Protein AF-A0A1L5F890-F1 (afdb_monomer)

Solvent-accessible surface area (backbone atoms only — not comparable to full-atom values): 4530 Å² total; per-residue (Å²): 133,62,91,62,79,83,54,51,74,67,57,52,53,54,50,53,50,53,51,52,53,67,73,44,62,96,53,53,72,67,58,43,47,55,52,50,52,51,53,51,52,53,53,52,50,54,52,52,51,52,52,50,53,52,52,53,51,54,52,51,53,51,52,52,53,50,53,53,51,53,53,52,56,55,61,76,72,108

Organism: Clostridium kluyveri (NCBI:txid1534)

pLDDT: mean 94.88, std 7.6, range [54.12, 98.62]

Sequence (78 aa):
MSLFDSITPKDLSILANLIALALTEGKSSDENNVLGNFLTAVSSNILNIASQQENLKSSEEKKNQIKDLQNQIKDLKK

Radius of gyration: 22.84 Å; Cα contacts (8 Å, |Δi|>4): 3; chains: 1; bounding box: 41×23×67 Å

Secondary structure (DSSP, 8-state):
--TTTTS-HHHHHHHHHHHHHHHHTT--HHHHHHHHHHHHHHHHHHHHHHHHHHHHHHHHHHHHHHHHHHHHHHHHT-

Foldseek 3Di:
DDPCPPADPVNVVVVVVVVLCVVCPPHDPVVSVVVVVVVVVVVVVVVVVVVVVVVVVVVVVVVVVVVVVVVVVVVVVD

Mean predicted aligned error: 5.16 Å

Structure (mmCIF, N/CA/C/O backbone):
data_AF-A0A1L5F890-F1
#
_entry.id   AF-A0A1L5F890-F1
#
loop_
_atom_site.group_PDB
_atom_site.id
_atom_site.type_symbol
_atom_site.label_atom_id
_atom_site.label_alt_id
_atom_site.label_comp_id
_atom_site.label_asym_id
_atom_site.label_entity_id
_atom_site.label_seq_id
_atom_site.pdbx_PDB_ins_code
_atom_site.Cartn_x
_atom_site.Cartn_y
_atom_site.Cartn_z
_atom_site.occupancy
_atom_site.B_iso_or_equiv
_atom_site.auth_seq_id
_atom_site.auth_comp_id
_atom_site.auth_asym_id
_atom_site.auth_atom_id
_atom_site.pdbx_PDB_model_num
ATOM 1 N N . MET A 1 1 ? -8.002 15.392 3.611 1.00 54.12 1 MET A N 1
ATOM 2 C CA . MET A 1 1 ? -8.264 14.814 2.284 1.00 54.12 1 MET A CA 1
ATOM 3 C C . MET A 1 1 ? -6.912 14.451 1.710 1.00 54.12 1 MET A C 1
ATOM 5 O O . MET A 1 1 ? -6.062 15.332 1.606 1.00 54.12 1 MET A O 1
ATOM 9 N N . SER A 1 2 ? -6.648 13.161 1.538 1.00 74.62 2 SER A N 1
ATOM 10 C CA . SER A 1 2 ? -5.395 12.686 0.962 1.00 74.62 2 SER A CA 1
ATOM 11 C C . SER A 1 2 ? -5.339 13.055 -0.522 1.00 74.62 2 SER A C 1
ATOM 13 O O . SER A 1 2 ? -6.375 13.241 -1.160 1.00 74.62 2 SER A O 1
ATOM 15 N N . LEU A 1 3 ? -4.130 13.141 -1.078 1.00 69.12 3 LEU A N 1
ATOM 16 C CA . LEU A 1 3 ? -3.914 13.393 -2.507 1.00 69.12 3 LEU A CA 1
ATOM 17 C C . LEU A 1 3 ? -4.625 12.357 -3.404 1.00 69.12 3 LEU A C 1
ATOM 19 O O . LEU A 1 3 ? -4.924 12.642 -4.557 1.00 69.12 3 LEU A O 1
ATOM 23 N N . PHE A 1 4 ? -4.903 11.164 -2.871 1.00 74.38 4 PHE A N 1
ATOM 24 C CA . PHE A 1 4 ? -5.513 10.057 -3.600 1.00 74.38 4 PHE A CA 1
ATOM 25 C C . PHE A 1 4 ? -7.042 10.015 -3.492 1.00 74.38 4 PHE A C 1
ATOM 27 O O . PHE A 1 4 ? -7.670 9.289 -4.255 1.00 74.38 4 PHE A O 1
ATOM 34 N N . ASP A 1 5 ? -7.656 10.810 -2.607 1.00 77.81 5 ASP A N 1
ATOM 35 C CA . ASP A 1 5 ? -9.113 10.784 -2.386 1.00 77.81 5 ASP A CA 1
ATOM 36 C C . ASP A 1 5 ? -9.903 11.302 -3.607 1.00 77.81 5 ASP A C 1
ATOM 38 O O . ASP A 1 5 ? -11.100 11.051 -3.726 1.00 77.81 5 ASP A O 1
ATOM 42 N N . SER A 1 6 ? -9.249 12.041 -4.510 1.00 82.69 6 SER A N 1
ATOM 43 C CA . SER A 1 6 ? -9.848 12.641 -5.710 1.00 82.69 6 SER A CA 1
ATOM 44 C C . SER A 1 6 ? -9.526 11.906 -7.017 1.00 82.69 6 SER A C 1
ATOM 46 O O . SER A 1 6 ? -10.019 12.316 -8.067 1.00 82.69 6 SER A O 1
ATOM 48 N N . ILE A 1 7 ? -8.713 10.844 -6.981 1.00 89.19 7 ILE A N 1
ATOM 49 C CA . ILE A 1 7 ? -8.273 10.112 -8.176 1.00 89.19 7 ILE A CA 1
ATOM 50 C C . ILE A 1 7 ? -9.014 8.777 -8.245 1.00 89.19 7 ILE A C 1
ATOM 52 O O . ILE A 1 7 ? -8.995 7.993 -7.297 1.00 89.19 7 ILE A O 1
ATOM 56 N N . THR A 1 8 ? -9.665 8.485 -9.373 1.00 91.38 8 THR A N 1
ATOM 57 C CA . THR A 1 8 ? -10.391 7.217 -9.514 1.00 91.38 8 THR A CA 1
ATOM 58 C C . THR A 1 8 ? -9.425 6.039 -9.716 1.00 91.38 8 THR A C 1
ATOM 60 O O . THR A 1 8 ? -8.313 6.222 -10.219 1.00 91.38 8 THR A O 1
ATOM 63 N N . PRO A 1 9 ? -9.840 4.791 -9.423 1.00 90.62 9 PRO A N 1
ATOM 64 C CA . PRO A 1 9 ? -9.030 3.610 -9.733 1.00 90.62 9 PRO A CA 1
ATOM 65 C C . PRO A 1 9 ? -8.632 3.510 -11.214 1.00 90.62 9 PRO A C 1
ATOM 67 O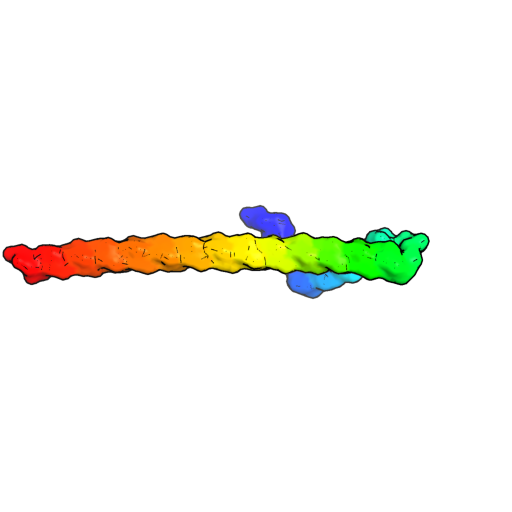 O . PRO A 1 9 ? -7.543 3.036 -11.537 1.00 90.62 9 PRO A O 1
ATOM 70 N N . LYS A 1 10 ? -9.494 3.990 -12.122 1.00 93.31 10 LYS A N 1
ATOM 71 C CA . LYS A 1 10 ? -9.200 4.052 -13.558 1.00 93.31 10 LYS A CA 1
ATOM 72 C C . LYS A 1 10 ? -8.048 5.014 -13.843 1.00 93.31 10 LYS A C 1
ATOM 74 O O . LYS A 1 10 ? -7.128 4.651 -14.572 1.00 93.31 10 LYS A O 1
ATOM 79 N N . ASP A 1 11 ? -8.080 6.205 -13.254 1.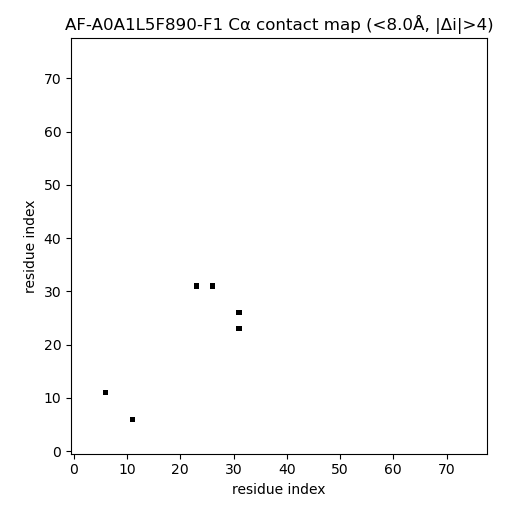00 93.50 11 ASP A N 1
ATOM 80 C CA . ASP A 1 11 ? -7.036 7.215 -13.449 1.00 93.50 11 ASP A CA 1
ATOM 81 C C . ASP A 1 11 ? -5.695 6.737 -12.880 1.00 93.50 11 ASP A C 1
ATOM 83 O O . ASP A 1 11 ? -4.662 6.874 -13.535 1.00 93.50 11 ASP A O 1
ATOM 87 N N . LEU A 1 12 ? -5.707 6.077 -11.716 1.00 92.44 12 LEU A N 1
ATOM 88 C CA . LEU A 1 12 ? -4.512 5.446 -11.146 1.00 92.44 12 LEU A CA 1
ATOM 89 C C . LEU A 1 12 ? -3.939 4.357 -12.056 1.00 92.44 12 LEU A C 1
ATOM 91 O O . LEU A 1 12 ? -2.724 4.279 -12.221 1.00 92.44 12 LEU A O 1
ATOM 95 N N . SER A 1 13 ? -4.790 3.536 -12.675 1.00 93.94 13 SER A N 1
ATOM 96 C CA . SER A 1 13 ? -4.341 2.506 -13.617 1.00 93.94 13 SER A CA 1
ATOM 97 C C . SER A 1 13 ? -3.684 3.115 -14.859 1.00 93.94 13 SER A C 1
ATOM 99 O O . SER A 1 13 ? -2.637 2.641 -15.303 1.00 93.94 13 SER A O 1
ATOM 101 N N . ILE A 1 14 ? -4.248 4.202 -15.393 1.00 96.19 14 ILE A N 1
ATOM 102 C CA . ILE A 1 14 ? -3.653 4.934 -16.517 1.00 96.19 14 ILE A CA 1
ATOM 103 C C . ILE A 1 14 ? -2.290 5.507 -16.109 1.00 96.19 14 ILE A C 1
ATOM 105 O O . ILE A 1 14 ? -1.304 5.293 -16.811 1.00 96.19 14 ILE A O 1
ATOM 109 N N . LEU A 1 15 ? -2.206 6.169 -14.953 1.00 94.94 15 LEU A N 1
ATOM 110 C CA . LEU A 1 15 ? -0.954 6.727 -14.437 1.00 94.94 15 LEU A CA 1
ATOM 111 C C . LEU A 1 15 ? 0.115 5.652 -14.211 1.00 94.94 15 LEU A C 1
ATOM 113 O O . LEU A 1 15 ? 1.265 5.859 -14.589 1.00 94.94 15 LEU A O 1
ATOM 117 N N . ALA A 1 16 ? -0.250 4.493 -13.657 1.00 94.81 16 ALA A N 1
ATOM 118 C CA . ALA A 1 16 ? 0.682 3.386 -13.449 1.00 94.81 16 ALA A CA 1
ATOM 119 C C . ALA A 1 16 ? 1.297 2.898 -14.771 1.00 94.81 16 ALA A C 1
ATOM 121 O O . ALA A 1 16 ? 2.502 2.661 -14.834 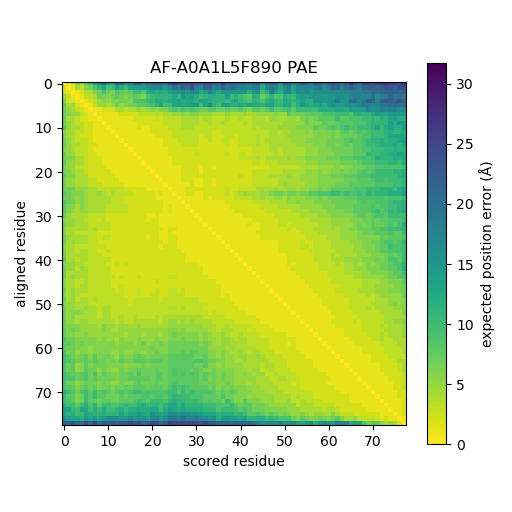1.00 94.81 16 ALA A O 1
ATOM 122 N N . ASN A 1 17 ? 0.496 2.814 -15.839 1.00 96.19 17 ASN A N 1
ATOM 123 C CA . ASN A 1 17 ? 0.992 2.462 -17.171 1.00 96.19 17 ASN A CA 1
ATOM 124 C C . ASN A 1 17 ? 1.936 3.531 -17.735 1.00 96.19 17 ASN A C 1
ATOM 126 O O . ASN A 1 17 ? 2.998 3.190 -18.249 1.00 96.19 17 ASN A O 1
ATOM 130 N N . LEU A 1 18 ? 1.589 4.817 -17.610 1.00 97.81 18 LEU A N 1
ATOM 131 C CA . LEU A 1 18 ? 2.453 5.913 -18.068 1.00 97.81 18 LEU A CA 1
ATOM 132 C C . LEU A 1 18 ? 3.802 5.914 -17.339 1.00 97.81 18 LEU A C 1
ATOM 134 O O . LEU A 1 18 ? 4.845 6.059 -17.972 1.00 97.81 18 LEU A O 1
ATOM 138 N N . ILE A 1 19 ? 3.787 5.700 -16.022 1.00 96.38 19 ILE A N 1
ATOM 139 C CA . ILE A 1 19 ? 5.001 5.591 -15.209 1.00 96.38 19 ILE A CA 1
ATOM 140 C C . ILE A 1 19 ? 5.821 4.369 -15.635 1.00 96.38 19 ILE A C 1
ATOM 142 O O . ILE A 1 19 ? 7.027 4.493 -15.810 1.00 96.38 19 ILE A O 1
ATOM 146 N N . ALA A 1 20 ? 5.195 3.208 -15.847 1.00 97.25 20 ALA A N 1
ATOM 147 C CA . ALA A 1 20 ? 5.903 2.008 -16.291 1.00 97.25 20 ALA A CA 1
ATOM 148 C C . ALA A 1 20 ? 6.587 2.216 -17.651 1.00 97.25 20 ALA A C 1
ATOM 150 O O . ALA A 1 20 ? 7.760 1.878 -17.796 1.00 97.25 20 ALA A O 1
ATOM 151 N N . LEU A 1 21 ? 5.899 2.824 -18.622 1.00 97.69 21 LEU A N 1
ATOM 152 C CA . LEU A 1 21 ? 6.480 3.156 -19.927 1.00 97.69 21 LEU A CA 1
ATOM 153 C C . LEU A 1 21 ? 7.672 4.112 -19.787 1.00 97.69 21 LEU A C 1
ATOM 155 O O . LEU A 1 21 ? 8.744 3.823 -20.306 1.00 97.69 21 LEU A O 1
ATOM 159 N N . ALA A 1 22 ? 7.516 5.197 -19.024 1.00 97.69 22 ALA A N 1
ATOM 160 C CA . ALA A 1 22 ? 8.582 6.177 -18.817 1.00 97.69 22 ALA A CA 1
ATOM 161 C C . ALA A 1 22 ? 9.796 5.596 -18.068 1.00 97.69 22 ALA A C 1
ATOM 163 O O . ALA A 1 22 ? 10.937 5.928 -18.372 1.00 97.69 22 ALA A O 1
ATOM 164 N N . LEU A 1 23 ? 9.572 4.716 -17.088 1.00 96.69 23 LEU A N 1
ATOM 165 C CA . LEU A 1 23 ? 10.648 4.103 -16.305 1.00 96.69 23 LEU A CA 1
ATOM 166 C C . LEU A 1 23 ? 11.421 3.025 -17.072 1.00 96.69 23 LEU A C 1
ATOM 168 O O . LEU A 1 23 ? 12.569 2.752 -16.721 1.00 96.69 23 LEU A O 1
ATOM 172 N N . THR A 1 24 ? 10.798 2.395 -18.069 1.00 97.94 24 THR A N 1
ATOM 173 C CA . THR A 1 24 ? 11.374 1.264 -18.819 1.00 97.94 24 THR A CA 1
ATOM 174 C C . THR A 1 24 ? 11.968 1.670 -20.169 1.00 97.94 24 THR A C 1
ATOM 176 O O . THR A 1 24 ? 12.658 0.865 -20.800 1.00 97.94 24 THR A O 1
ATOM 179 N N . GLU A 1 25 ? 11.746 2.911 -20.611 1.00 97.50 25 GLU A N 1
ATOM 180 C CA . GLU A 1 25 ? 12.245 3.429 -21.885 1.00 97.50 25 GLU A CA 1
ATOM 181 C C . GLU A 1 25 ? 13.776 3.325 -21.989 1.00 97.50 25 GLU A C 1
ATOM 183 O O . GLU A 1 25 ? 14.520 3.723 -21.091 1.00 97.50 25 GLU A O 1
ATOM 188 N N . GLY A 1 26 ? 14.253 2.755 -23.100 1.00 97.81 26 GLY A N 1
ATOM 189 C CA . GLY A 1 26 ? 15.682 2.594 -23.387 1.00 97.81 26 GLY A CA 1
ATOM 190 C C . GLY A 1 26 ? 16.418 1.552 -22.533 1.00 97.81 26 GLY A C 1
ATOM 191 O O . GLY A 1 26 ? 17.624 1.393 -22.706 1.00 97.81 26 GLY A O 1
ATOM 192 N N . LYS A 1 27 ? 15.727 0.837 -21.634 1.00 97.75 27 LYS A N 1
ATOM 193 C CA . LYS A 1 27 ? 16.316 -0.203 -20.778 1.00 97.75 27 LYS A CA 1
ATOM 194 C C . LYS A 1 27 ? 16.258 -1.582 -21.419 1.00 97.75 27 LYS A C 1
ATOM 196 O O . LYS A 1 27 ? 15.319 -1.922 -22.139 1.00 97.75 27 LYS A O 1
ATOM 201 N N . SER A 1 28 ? 17.246 -2.408 -21.097 1.00 98.56 28 SER A N 1
ATOM 202 C CA . SER A 1 28 ? 17.231 -3.830 -21.429 1.00 98.56 28 SER A CA 1
ATOM 203 C C . SER A 1 28 ? 16.169 -4.598 -20.630 1.00 98.56 28 SER A C 1
ATOM 205 O O . SER A 1 28 ? 15.657 -4.138 -19.605 1.00 98.56 28 SER A O 1
ATOM 207 N N . SER A 1 29 ? 15.856 -5.815 -21.083 1.00 98.19 29 SER A N 1
ATOM 208 C CA . SE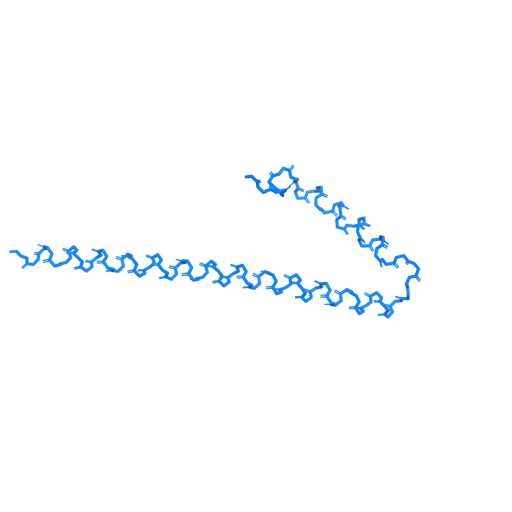R A 1 29 ? 14.940 -6.709 -20.364 1.00 98.19 29 SER A CA 1
ATOM 209 C C . SER A 1 29 ? 15.435 -7.034 -18.950 1.00 98.19 29 SER A C 1
ATOM 211 O O . SER A 1 29 ? 14.624 -7.112 -18.029 1.00 98.19 29 SER A O 1
ATOM 213 N N . ASP A 1 30 ? 16.747 -7.190 -18.763 1.00 98.62 30 ASP A N 1
ATOM 214 C CA . ASP A 1 30 ? 17.334 -7.527 -17.462 1.00 98.62 30 ASP A CA 1
ATOM 215 C C . ASP A 1 30 ? 17.231 -6.354 -16.482 1.00 98.62 30 ASP A C 1
ATOM 217 O O . ASP A 1 30 ? 16.819 -6.530 -15.335 1.00 98.62 30 ASP A O 1
ATOM 221 N N . GLU A 1 31 ? 17.512 -5.131 -16.941 1.00 98.44 31 GLU A N 1
ATOM 222 C CA . GLU A 1 31 ? 17.327 -3.920 -16.132 1.00 98.44 31 GLU A CA 1
ATOM 223 C C . GLU A 1 31 ? 15.861 -3.721 -15.732 1.00 98.44 31 GLU A C 1
ATOM 225 O O . GLU A 1 31 ? 15.569 -3.405 -14.576 1.00 98.44 31 GLU A O 1
ATOM 230 N N . ASN A 1 32 ? 14.930 -3.954 -16.662 1.00 98.50 32 ASN A N 1
ATOM 231 C CA . ASN A 1 32 ? 13.497 -3.882 -16.383 1.00 98.50 32 ASN A CA 1
ATOM 232 C C . ASN A 1 32 ? 13.044 -4.968 -15.398 1.00 98.50 32 ASN A C 1
ATOM 234 O O . ASN A 1 32 ? 12.195 -4.699 -14.549 1.00 98.50 32 ASN A O 1
ATOM 238 N N . ASN A 1 33 ? 13.627 -6.168 -15.456 1.00 98.50 33 ASN A N 1
ATOM 239 C CA . ASN A 1 33 ? 13.344 -7.238 -14.501 1.00 98.50 33 ASN A CA 1
ATOM 240 C C . ASN A 1 33 ? 13.776 -6.851 -13.079 1.00 98.50 33 ASN A C 1
ATOM 242 O O . ASN A 1 33 ? 12.985 -6.953 -12.139 1.00 98.50 33 ASN A O 1
ATOM 246 N N . VAL A 1 34 ? 15.000 -6.335 -12.925 1.00 98.50 34 VAL A N 1
ATOM 247 C CA . VAL A 1 34 ? 15.517 -5.875 -11.627 1.00 98.50 34 VAL A CA 1
ATOM 248 C C . VAL A 1 34 ? 14.660 -4.734 -11.073 1.00 98.50 34 VAL A C 1
ATOM 250 O O . VAL A 1 34 ? 14.240 -4.791 -9.915 1.00 98.50 34 VAL A O 1
ATOM 253 N N . LEU A 1 35 ? 14.344 -3.727 -11.896 1.00 98.00 35 LEU A N 1
ATOM 254 C CA . LEU A 1 35 ? 13.507 -2.596 -11.488 1.00 98.00 35 LEU A CA 1
ATOM 255 C C . LEU A 1 35 ? 12.087 -3.041 -11.105 1.00 98.00 35 LEU A C 1
ATOM 257 O O . LEU A 1 35 ? 11.563 -2.612 -10.077 1.00 98.00 35 LEU A O 1
ATOM 261 N N . GLY A 1 36 ? 11.475 -3.919 -11.900 1.00 98.06 36 GLY A N 1
ATOM 262 C CA . GLY A 1 36 ? 10.140 -4.452 -11.640 1.00 98.06 36 GLY A CA 1
ATOM 263 C C . GLY A 1 36 ? 10.073 -5.245 -10.335 1.00 98.06 36 GLY A C 1
ATOM 264 O O . GLY A 1 36 ? 9.161 -5.034 -9.532 1.00 98.06 36 GLY A O 1
ATOM 265 N N . ASN A 1 37 ? 11.068 -6.095 -10.069 1.00 98.50 37 ASN A N 1
ATOM 266 C CA . ASN A 1 37 ? 11.164 -6.839 -8.811 1.00 98.50 37 ASN A CA 1
ATOM 267 C C . ASN A 1 37 ? 11.342 -5.902 -7.611 1.00 98.50 37 ASN A C 1
ATOM 269 O O . ASN A 1 37 ? 10.685 -6.088 -6.585 1.00 98.50 37 ASN A O 1
ATOM 273 N N . PHE A 1 38 ? 12.176 -4.867 -7.744 1.00 98.31 38 PHE A N 1
ATOM 274 C CA . PHE A 1 38 ? 12.353 -3.859 -6.701 1.00 98.31 38 PHE A CA 1
ATOM 275 C C . PHE A 1 38 ? 11.037 -3.135 -6.377 1.00 98.31 38 PHE A C 1
ATOM 277 O O . PHE A 1 38 ? 10.626 -3.107 -5.216 1.00 98.31 38 PHE A O 1
ATOM 284 N N . LEU A 1 39 ? 10.336 -2.607 -7.388 1.00 97.88 39 LEU A N 1
ATOM 285 C CA . LEU A 1 39 ? 9.058 -1.911 -7.192 1.00 97.88 39 LEU A CA 1
ATOM 286 C C . LEU A 1 39 ? 7.985 -2.842 -6.608 1.00 97.88 39 LEU A C 1
ATOM 288 O O . LEU A 1 39 ? 7.272 -2.449 -5.687 1.00 97.88 39 LEU A O 1
ATOM 292 N N . THR A 1 40 ? 7.927 -4.095 -7.065 1.00 98.06 40 THR A N 1
ATOM 293 C CA . THR A 1 40 ? 7.008 -5.114 -6.529 1.00 98.06 40 THR A CA 1
ATOM 294 C C . THR A 1 40 ? 7.258 -5.378 -5.043 1.00 98.06 40 THR A C 1
ATOM 296 O O . THR A 1 40 ? 6.310 -5.446 -4.253 1.00 98.06 40 THR A O 1
ATOM 299 N N . ALA A 1 41 ? 8.524 -5.491 -4.632 1.00 98.62 41 ALA A N 1
ATOM 300 C CA . ALA A 1 41 ? 8.890 -5.680 -3.232 1.00 98.62 41 ALA A CA 1
ATOM 301 C C . ALA A 1 41 ? 8.510 -4.461 -2.376 1.00 98.62 41 ALA A C 1
ATOM 303 O O . ALA A 1 41 ? 7.938 -4.623 -1.297 1.00 98.62 41 ALA A O 1
ATOM 304 N N . VAL A 1 42 ? 8.758 -3.241 -2.868 1.00 98.12 42 VAL A N 1
ATOM 305 C CA . VAL A 1 42 ? 8.346 -1.998 -2.194 1.00 98.12 42 VAL A CA 1
ATOM 306 C C . VAL A 1 42 ? 6.831 -1.964 -1.993 1.00 98.12 42 VAL A C 1
ATOM 308 O O . VAL A 1 42 ? 6.3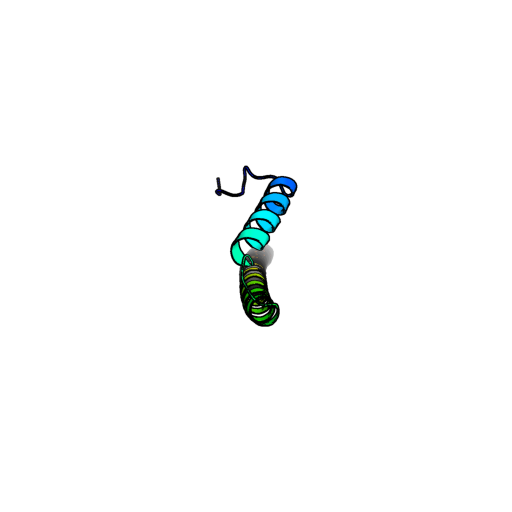75 -1.761 -0.867 1.00 98.12 42 VAL A O 1
ATOM 311 N N . SER A 1 43 ? 6.044 -2.223 -3.041 1.00 97.06 43 SER A N 1
ATOM 312 C CA . SER A 1 43 ? 4.580 -2.260 -2.949 1.00 97.06 43 SER A CA 1
ATOM 313 C C . SER A 1 43 ? 4.094 -3.308 -1.949 1.00 97.06 43 SER A C 1
ATOM 315 O O . SER A 1 43 ? 3.252 -3.009 -1.105 1.00 97.06 43 SER A O 1
ATOM 317 N N . SER A 1 44 ? 4.666 -4.513 -1.989 1.00 98.44 44 SER A N 1
ATOM 318 C CA . SER A 1 44 ? 4.315 -5.595 -1.061 1.00 98.44 44 SER A CA 1
ATOM 319 C C . SER A 1 44 ? 4.604 -5.213 0.392 1.00 98.44 44 SER A C 1
ATOM 321 O O . SER A 1 44 ? 3.776 -5.437 1.273 1.00 98.44 44 SER A O 1
ATOM 323 N N . ASN A 1 45 ? 5.744 -4.569 0.654 1.00 98.50 45 ASN A N 1
ATOM 324 C CA . ASN A 1 45 ? 6.100 -4.104 1.992 1.00 98.50 45 ASN A CA 1
ATOM 325 C C . ASN A 1 45 ? 5.150 -3.012 2.497 1.00 98.50 45 ASN A C 1
ATOM 327 O O . ASN A 1 45 ? 4.739 -3.067 3.654 1.00 98.50 45 ASN A O 1
ATOM 331 N N . ILE A 1 46 ? 4.752 -2.062 1.644 1.00 98.31 46 ILE A N 1
ATOM 332 C CA . ILE A 1 46 ? 3.766 -1.027 1.998 1.00 98.31 46 ILE A CA 1
ATOM 333 C C . ILE A 1 46 ? 2.434 -1.671 2.404 1.00 98.31 46 ILE A C 1
ATOM 335 O O . ILE A 1 46 ? 1.884 -1.331 3.452 1.00 98.31 46 ILE A O 1
ATOM 339 N N . LEU A 1 47 ? 1.939 -2.631 1.616 1.00 98.31 47 LEU A N 1
ATOM 340 C CA . LEU A 1 47 ? 0.694 -3.346 1.915 1.00 98.31 47 LEU A CA 1
ATOM 341 C C . LEU A 1 47 ? 0.794 -4.148 3.220 1.00 98.31 47 LEU A C 1
ATOM 343 O O . LEU A 1 47 ? -0.123 -4.109 4.041 1.00 98.31 47 LEU A O 1
ATOM 347 N N . ASN A 1 48 ? 1.925 -4.815 3.455 1.00 98.38 48 ASN A N 1
ATOM 348 C CA . ASN A 1 48 ? 2.174 -5.544 4.698 1.00 98.38 48 ASN A CA 1
ATOM 349 C C . ASN A 1 48 ? 2.185 -4.611 5.916 1.00 98.38 48 ASN A C 1
ATOM 351 O O . ASN A 1 48 ? 1.602 -4.948 6.945 1.00 98.38 48 ASN A O 1
ATOM 355 N N . ILE A 1 49 ? 2.811 -3.435 5.810 1.00 98.31 49 ILE A N 1
ATOM 356 C CA . ILE A 1 49 ? 2.817 -2.428 6.879 1.00 98.31 49 ILE A CA 1
ATOM 357 C C . ILE A 1 49 ? 1.392 -1.943 7.165 1.00 98.31 49 ILE A C 1
ATOM 359 O O . ILE A 1 49 ? 0.994 -1.904 8.327 1.00 98.31 49 ILE A O 1
ATOM 363 N N . ALA A 1 50 ? 0.606 -1.627 6.131 1.00 97.94 50 ALA A N 1
ATOM 364 C CA . ALA A 1 50 ? -0.784 -1.199 6.295 1.00 97.94 50 ALA A CA 1
ATOM 365 C C . ALA A 1 50 ? -1.639 -2.279 6.983 1.00 97.94 50 ALA A C 1
ATOM 367 O O . ALA A 1 50 ? -2.350 -1.990 7.944 1.00 97.94 50 ALA A O 1
ATOM 368 N N . SER A 1 51 ? -1.497 -3.542 6.567 1.00 98.31 51 SER A N 1
ATOM 369 C CA . SER A 1 51 ? -2.177 -4.672 7.213 1.00 98.31 51 SER A CA 1
ATOM 370 C C . SER A 1 51 ? -1.765 -4.828 8.682 1.00 98.31 51 SER A C 1
ATOM 372 O O . SER A 1 51 ? -2.607 -5.055 9.550 1.00 98.31 51 SER A O 1
ATOM 374 N N . GLN A 1 52 ? -0.480 -4.659 9.004 1.00 98.31 52 GLN A N 1
ATOM 375 C CA . GLN A 1 52 ? -0.012 -4.691 10.392 1.00 98.31 52 GLN A CA 1
ATOM 376 C C . GLN A 1 52 ? -0.589 -3.542 11.227 1.00 98.31 52 GL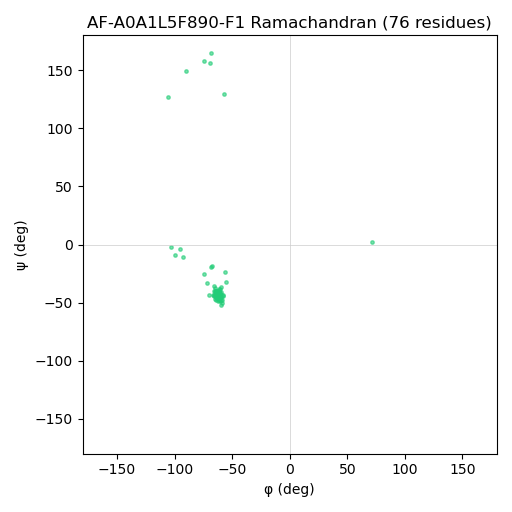N A C 1
ATOM 378 O O . GLN A 1 52 ? -0.987 -3.770 12.369 1.00 98.31 52 GLN A O 1
ATOM 383 N N . GLN A 1 53 ? -0.684 -2.332 10.671 1.00 98.19 53 GLN A N 1
ATOM 384 C CA . GLN A 1 53 ? -1.303 -1.187 11.344 1.00 98.19 53 GLN A CA 1
ATOM 385 C C . GLN A 1 53 ? -2.781 -1.449 11.661 1.00 98.19 53 GLN A C 1
ATOM 387 O O . GLN A 1 53 ? -3.223 -1.202 12.784 1.00 98.19 53 GLN A O 1
ATOM 392 N N . GLU A 1 54 ? -3.534 -2.002 10.710 1.00 98.12 54 GLU A N 1
ATOM 393 C CA . GLU A 1 54 ? -4.939 -2.369 10.912 1.00 98.12 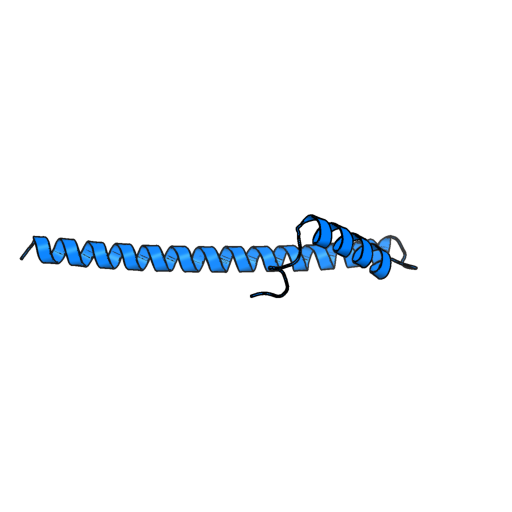54 GLU A CA 1
ATOM 394 C C . GLU A 1 54 ? -5.098 -3.469 11.972 1.00 98.12 54 GLU A C 1
ATOM 396 O O . GLU A 1 54 ? -5.938 -3.363 12.869 1.00 98.12 54 GLU A O 1
ATOM 401 N N . ASN A 1 55 ? -4.233 -4.486 11.942 1.00 98.25 55 ASN A N 1
ATOM 402 C CA . ASN A 1 55 ? -4.225 -5.557 12.938 1.00 98.25 55 ASN A CA 1
ATOM 403 C C . ASN A 1 55 ? -3.943 -5.037 14.355 1.00 98.25 55 ASN A C 1
ATOM 405 O O . ASN A 1 55 ? -4.603 -5.456 15.311 1.00 98.25 55 ASN A O 1
ATOM 409 N N . LEU A 1 56 ? -2.984 -4.118 14.510 1.00 98.19 56 LEU A N 1
ATOM 410 C CA . LEU A 1 56 ? -2.682 -3.490 15.800 1.00 98.19 56 LEU A CA 1
ATOM 411 C C . LEU A 1 56 ? -3.872 -2.679 16.315 1.00 98.19 56 LEU A C 1
ATOM 413 O O . LEU A 1 56 ? -4.253 -2.843 17.475 1.00 98.19 56 LEU A O 1
ATOM 417 N N . LYS A 1 57 ? -4.504 -1.886 15.444 1.00 98.00 57 LYS A N 1
ATOM 418 C CA . LYS A 1 57 ? -5.708 -1.121 15.782 1.00 98.00 57 LYS A CA 1
ATOM 419 C C . LYS A 1 57 ? -6.848 -2.037 16.238 1.00 98.00 57 LYS A C 1
ATOM 421 O O . LYS A 1 57 ? -7.413 -1.823 17.306 1.00 98.00 57 LYS A O 1
ATOM 426 N N . SER A 1 58 ? -7.127 -3.109 15.495 1.00 98.00 58 SER A N 1
ATOM 427 C CA . SER A 1 58 ? -8.154 -4.091 15.870 1.00 98.00 58 SER A CA 1
ATOM 428 C C . SER A 1 58 ? -7.846 -4.771 17.211 1.00 98.00 58 SER A C 1
ATOM 430 O O . SER A 1 58 ? -8.742 -5.014 18.021 1.00 98.00 58 SER A O 1
ATOM 432 N N . SER A 1 59 ? -6.572 -5.069 17.483 1.00 97.62 59 SER A N 1
ATOM 433 C CA . SER A 1 59 ? -6.138 -5.641 18.762 1.00 97.62 59 SER A CA 1
ATOM 434 C C . SER A 1 59 ? -6.383 -4.683 19.932 1.00 97.62 59 SER A C 1
ATOM 436 O O . SER A 1 59 ? -6.857 -5.100 20.990 1.00 97.62 59 SER A O 1
ATOM 438 N N . GLU A 1 60 ? -6.109 -3.393 19.745 1.00 97.75 60 GLU A N 1
ATOM 439 C CA . GLU A 1 60 ? -6.361 -2.359 20.750 1.00 97.75 60 GLU A CA 1
ATOM 440 C C . GLU A 1 60 ? -7.860 -2.157 21.012 1.00 97.75 60 GLU A C 1
ATOM 442 O O . GLU A 1 60 ? -8.288 -2.140 22.168 1.00 97.75 60 GLU A O 1
ATOM 447 N N . GLU A 1 61 ? -8.682 -2.117 19.962 1.00 97.81 61 GLU A N 1
ATOM 448 C CA . GLU A 1 61 ? -10.144 -2.050 20.077 1.00 97.81 61 GLU A CA 1
ATOM 449 C C . GLU A 1 61 ? -10.704 -3.234 20.879 1.00 97.81 61 GLU A C 1
ATOM 451 O O . GLU A 1 61 ? -11.503 -3.042 21.799 1.00 97.81 61 GLU A O 1
ATOM 456 N N . LYS A 1 62 ? -10.227 -4.457 20.614 1.00 97.75 62 LYS A N 1
ATOM 457 C CA . LYS A 1 62 ? -10.615 -5.655 21.379 1.00 97.75 62 LYS A CA 1
ATOM 458 C C . LYS A 1 62 ? -10.201 -5.568 22.848 1.00 97.75 62 LYS A C 1
ATOM 460 O O . LYS A 1 62 ? -10.972 -5.965 23.721 1.00 97.75 62 LYS A O 1
ATOM 465 N N . LYS A 1 63 ? -9.009 -5.041 23.155 1.00 97.38 63 LYS A N 1
ATOM 466 C CA . LYS A 1 63 ? -8.567 -4.828 24.548 1.00 97.38 63 LYS A CA 1
ATOM 467 C C . LYS A 1 63 ? -9.485 -3.855 25.284 1.00 97.38 63 LYS A C 1
ATOM 469 O O . LYS A 1 63 ? -9.845 -4.121 26.431 1.00 97.38 63 LYS A O 1
ATOM 474 N N . ASN A 1 64 ? -9.889 -2.772 24.626 1.00 97.19 64 ASN A N 1
ATOM 475 C CA . ASN A 1 64 ? -10.816 -1.798 25.199 1.00 97.19 64 ASN A CA 1
ATOM 476 C C . ASN A 1 64 ? -12.191 -2.429 25.462 1.00 97.19 64 ASN A C 1
ATOM 478 O O . ASN A 1 64 ? -12.698 -2.326 26.576 1.00 97.19 64 ASN A O 1
ATOM 482 N N . GLN A 1 65 ? -12.724 -3.202 24.511 1.00 97.75 65 GLN A N 1
ATOM 483 C CA . GLN A 1 65 ? -13.979 -3.943 24.696 1.00 97.75 65 GLN A CA 1
ATOM 484 C C . GLN A 1 65 ? -13.923 -4.915 25.885 1.00 97.75 65 GLN A C 1
ATOM 486 O O . GLN A 1 65 ? -14.857 -4.976 26.682 1.00 97.75 65 GLN A O 1
ATOM 491 N N . ILE A 1 66 ? -12.820 -5.656 26.050 1.00 98.00 66 ILE A N 1
ATOM 492 C CA . ILE A 1 66 ? -12.635 -6.560 27.198 1.00 98.00 66 ILE A CA 1
ATOM 493 C C . ILE A 1 66 ? -12.642 -5.779 28.515 1.00 98.00 66 ILE A C 1
ATOM 495 O O . ILE A 1 66 ? -13.282 -6.207 29.477 1.00 98.00 66 ILE A O 1
ATOM 499 N N . LYS A 1 67 ? -11.953 -4.635 28.569 1.00 97.38 67 LYS A N 1
ATOM 500 C CA . LYS A 1 67 ? -11.911 -3.780 29.761 1.00 97.38 67 LYS A CA 1
ATOM 501 C C . LYS A 1 67 ? -13.303 -3.263 30.133 1.00 97.38 67 LYS A C 1
ATOM 503 O O . LYS A 1 67 ? -13.670 -3.288 31.307 1.00 97.38 67 LYS A O 1
ATOM 508 N N . ASP A 1 68 ? -14.091 -2.854 29.147 1.00 97.75 68 ASP A N 1
ATOM 509 C CA . ASP A 1 68 ? -15.455 -2.371 29.369 1.00 97.75 68 ASP A CA 1
ATOM 510 C C . ASP A 1 68 ? -16.372 -3.482 29.889 1.00 97.75 68 ASP A C 1
ATOM 512 O O . ASP A 1 68 ? -17.100 -3.280 30.863 1.00 97.75 68 ASP A O 1
ATOM 516 N N . LEU A 1 69 ? -16.279 -4.688 29.319 1.00 98.00 69 LEU A N 1
ATOM 517 C CA . LEU A 1 69 ? -17.012 -5.861 29.805 1.00 98.00 69 LEU A CA 1
ATOM 518 C C . LEU A 1 69 ? -16.623 -6.230 31.246 1.00 98.00 69 LEU A C 1
ATOM 520 O O . LEU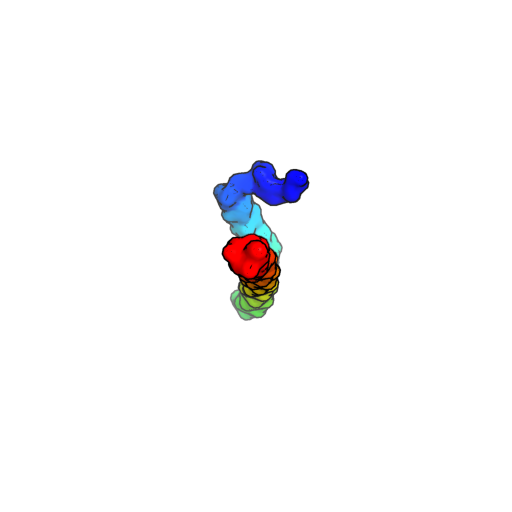 A 1 69 ? -17.489 -6.556 32.057 1.00 98.00 69 LEU A O 1
ATOM 524 N N . GLN A 1 70 ? -15.337 -6.145 31.599 1.00 97.25 70 GLN A N 1
ATOM 525 C CA . GLN A 1 70 ? -14.873 -6.380 32.972 1.00 97.25 70 GLN A CA 1
ATOM 526 C C . GLN A 1 70 ? -15.471 -5.376 33.964 1.00 97.25 70 GLN A C 1
ATOM 528 O O . GLN A 1 70 ? -15.871 -5.769 35.063 1.00 97.25 70 GLN A O 1
ATOM 533 N N . ASN A 1 71 ? -15.566 -4.100 33.579 1.00 96.81 71 ASN A N 1
ATOM 534 C CA . ASN A 1 71 ? -16.195 -3.071 34.404 1.00 96.81 71 ASN A CA 1
ATOM 535 C C . ASN A 1 71 ? -17.688 -3.364 34.618 1.00 96.81 71 ASN A C 1
ATOM 537 O O . ASN A 1 71 ? -18.143 -3.365 35.760 1.00 96.81 71 ASN A O 1
ATOM 541 N N . GLN A 1 72 ? -18.419 -3.723 33.558 1.00 97.12 72 GLN A N 1
ATOM 542 C CA . GLN A 1 72 ? -19.841 -4.081 33.651 1.00 97.12 72 GLN A CA 1
ATOM 543 C C . GLN A 1 72 ? -20.081 -5.278 34.582 1.00 97.12 72 GLN A C 1
ATOM 545 O O . GLN A 1 72 ? -20.956 -5.230 35.443 1.00 97.12 72 GLN A O 1
ATOM 550 N N . ILE A 1 73 ? -19.270 -6.338 34.475 1.00 97.25 73 ILE A N 1
ATOM 551 C CA . ILE A 1 73 ? -19.369 -7.505 35.370 1.00 97.25 73 ILE A CA 1
ATOM 552 C C . ILE A 1 73 ? -19.114 -7.109 36.828 1.00 97.25 73 ILE A C 1
ATOM 554 O O . ILE A 1 73 ? -19.756 -7.644 37.732 1.00 97.25 73 ILE A O 1
ATOM 558 N N . LYS A 1 74 ? -18.165 -6.200 37.080 1.00 96.38 74 LYS A N 1
ATOM 559 C CA . LYS A 1 74 ? -17.857 -5.725 38.433 1.00 96.38 74 LYS A CA 1
ATOM 560 C C . LYS A 1 74 ? -19.025 -4.950 39.035 1.00 96.38 74 LYS A C 1
ATOM 562 O O . LYS A 1 74 ? -19.2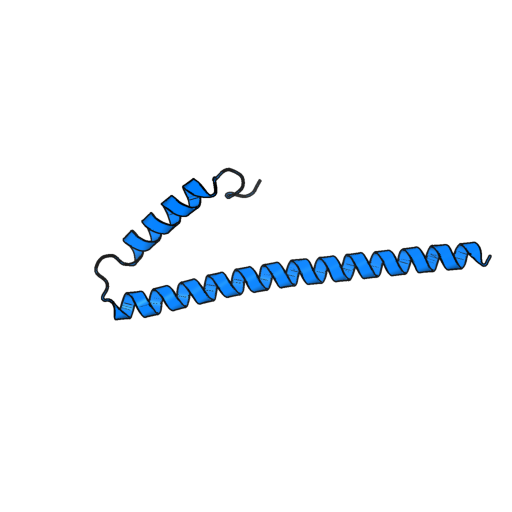92 -5.123 40.219 1.00 96.38 74 LYS A O 1
ATOM 567 N N . ASP A 1 75 ? -19.703 -4.127 38.245 1.00 96.44 75 ASP A N 1
ATOM 568 C CA . ASP A 1 75 ? -20.846 -3.347 38.718 1.00 96.44 75 ASP A CA 1
ATOM 569 C C . ASP A 1 75 ? -22.085 -4.215 38.962 1.00 96.44 75 ASP A C 1
ATOM 571 O O . ASP A 1 75 ? -22.794 -3.974 39.930 1.00 96.44 75 ASP A O 1
ATOM 575 N N . LEU A 1 76 ? -22.287 -5.285 38.185 1.00 95.25 76 LEU A N 1
ATOM 576 C CA . LEU A 1 76 ? -23.356 -6.269 38.421 1.00 95.25 76 LEU A CA 1
ATOM 577 C C . LEU A 1 76 ? -23.163 -7.117 39.691 1.00 95.25 76 LEU A C 1
ATOM 579 O O . LEU A 1 76 ? -24.105 -7.760 40.145 1.00 95.25 76 LEU A O 1
ATOM 583 N N . LYS A 1 77 ? -21.939 -7.184 40.226 1.00 93.25 77 LYS A N 1
ATOM 584 C CA . LYS A 1 77 ? -21.601 -7.953 41.437 1.00 93.25 77 LYS A CA 1
ATOM 585 C C . LYS A 1 77 ? -21.609 -7.116 42.721 1.00 93.25 77 LYS A C 1
ATOM 587 O O . LYS A 1 77 ? -21.326 -7.675 43.781 1.00 93.25 77 LYS A O 1
ATOM 592 N N . LYS A 1 78 ? -21.835 -5.806 42.622 1.00 77.50 78 LYS A N 1
ATOM 593 C CA . LYS A 1 78 ? -22.013 -4.910 43.771 1.00 77.50 78 LYS A CA 1
ATOM 594 C C . LYS A 1 78 ? -23.476 -4.883 44.188 1.00 77.50 78 LYS A C 1
ATOM 596 O O . LYS A 1 78 ? -23.697 -4.726 45.405 1.00 77.50 78 LYS A O 1
#